Protein AF-A0A976H1X0-F1 (afdb_monomer_lite)

Structure (mmCIF, N/CA/C/O backbone):
data_AF-A0A976H1X0-F1
#
_entry.id   AF-A0A976H1X0-F1
#
loop_
_atom_site.group_PDB
_atom_site.id
_atom_site.type_symbol
_atom_site.label_atom_id
_atom_site.label_alt_id
_atom_site.label_comp_id
_atom_site.label_asym_id
_atom_site.label_entity_id
_atom_site.label_seq_id
_atom_site.pdbx_PDB_ins_code
_atom_site.Cartn_x
_atom_site.Cartn_y
_atom_site.Cartn_z
_atom_site.occupancy
_atom_site.B_iso_or_equiv
_atom_site.auth_seq_id
_atom_site.auth_comp_id
_atom_site.auth_asym_id
_atom_site.auth_atom_id
_atom_site.pdbx_PDB_model_num
ATOM 1 N N . MET A 1 1 ? -2.350 17.716 33.322 1.00 56.75 1 MET A N 1
ATOM 2 C CA . MET A 1 1 ? -2.497 16.451 34.067 1.00 56.75 1 MET A CA 1
ATOM 3 C C . MET A 1 1 ? -1.383 15.552 33.575 1.00 56.75 1 MET A C 1
ATOM 5 O O . MET A 1 1 ? -1.272 15.411 32.365 1.00 56.75 1 MET A O 1
ATOM 9 N N . ASN A 1 2 ? -0.486 15.132 34.463 1.00 84.69 2 ASN A N 1
ATOM 10 C CA . ASN A 1 2 ? 0.763 14.460 34.103 1.00 84.69 2 ASN A CA 1
ATOM 11 C C . ASN A 1 2 ? 0.513 12.955 33.892 1.00 84.69 2 ASN A C 1
ATOM 13 O O . ASN A 1 2 ? -0.231 12.358 34.673 1.00 84.69 2 ASN A O 1
ATOM 17 N N . ASP A 1 3 ? 1.117 12.344 32.871 1.00 88.56 3 ASP A N 1
ATOM 18 C CA . ASP A 1 3 ? 0.904 10.921 32.546 1.00 88.56 3 ASP A CA 1
ATOM 19 C C . ASP A 1 3 ? 1.309 10.001 33.711 1.00 88.56 3 ASP A C 1
ATOM 21 O O . ASP A 1 3 ? 0.660 8.987 33.971 1.00 88.56 3 ASP A O 1
ATOM 25 N N . GLU A 1 4 ? 2.310 10.419 34.490 1.00 87.50 4 GLU A N 1
ATOM 26 C CA . GLU A 1 4 ? 2.769 9.729 35.698 1.0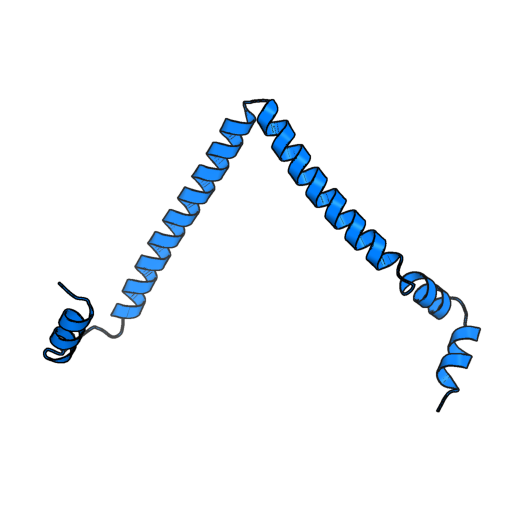0 87.50 4 GLU A CA 1
ATOM 27 C C . GLU A 1 4 ? 1.686 9.678 36.794 1.00 87.50 4 GLU A C 1
ATOM 29 O O . GLU A 1 4 ? 1.446 8.642 37.415 1.00 87.50 4 GLU A O 1
ATOM 34 N N . GLU A 1 5 ? 0.974 10.789 37.015 1.00 86.44 5 GLU A N 1
ATOM 35 C CA . GLU A 1 5 ? -0.110 10.869 38.006 1.00 86.44 5 GLU A CA 1
ATOM 36 C C . GLU A 1 5 ? -1.309 10.023 37.577 1.00 86.44 5 GLU A C 1
ATOM 38 O O . GLU A 1 5 ? -1.929 9.346 38.402 1.00 86.44 5 GLU A O 1
ATOM 43 N N . LEU A 1 6 ? -1.609 10.018 36.276 1.00 84.06 6 LEU A N 1
ATOM 44 C CA . LEU A 1 6 ? -2.660 9.186 35.704 1.00 84.06 6 LEU A CA 1
ATOM 45 C C . LEU A 1 6 ? -2.328 7.697 35.860 1.00 84.06 6 LEU A C 1
ATOM 47 O O . LEU A 1 6 ? -3.195 6.915 36.251 1.00 84.06 6 LEU A O 1
ATOM 51 N N . HIS A 1 7 ? -1.076 7.310 35.615 1.00 87.38 7 HIS A N 1
ATOM 52 C CA . HIS A 1 7 ? -0.616 5.936 35.787 1.00 87.38 7 HIS A CA 1
ATOM 53 C C . HIS A 1 7 ? -0.748 5.470 37.244 1.00 87.38 7 HIS A C 1
ATOM 55 O O . HIS A 1 7 ? -1.292 4.397 37.511 1.00 87.38 7 HIS A O 1
ATOM 61 N N . ILE A 1 8 ? -0.349 6.311 38.204 1.00 89.31 8 ILE A N 1
ATOM 62 C CA . ILE A 1 8 ? -0.488 6.019 39.639 1.00 89.31 8 ILE A CA 1
ATOM 63 C C . ILE A 1 8 ? -1.964 5.855 40.033 1.00 89.31 8 ILE A C 1
ATOM 65 O O . ILE A 1 8 ? -2.300 4.958 40.811 1.00 89.31 8 ILE A O 1
ATOM 69 N N . LEU A 1 9 ? -2.861 6.691 39.503 1.00 85.50 9 LEU A N 1
ATOM 70 C CA . LEU A 1 9 ? -4.300 6.597 39.769 1.00 85.50 9 LEU A CA 1
ATOM 71 C C . LEU A 1 9 ? -4.929 5.334 39.165 1.00 85.50 9 LEU A C 1
ATOM 73 O O . LEU A 1 9 ? -5.740 4.685 39.829 1.00 85.50 9 LEU A O 1
ATOM 77 N N . LEU A 1 10 ? -4.525 4.947 37.952 1.00 83.88 10 LEU A N 1
ATOM 78 C CA . LEU A 1 10 ? -4.976 3.714 37.300 1.00 83.88 10 LEU A CA 1
ATOM 79 C C . LEU A 1 10 ? -4.534 2.466 38.072 1.00 83.88 10 LEU A C 1
ATOM 81 O O . LEU A 1 10 ? -5.325 1.543 38.260 1.00 83.88 10 LEU A O 1
ATOM 85 N N . CYS A 1 11 ? -3.305 2.460 38.589 1.00 83.56 11 CYS A N 1
ATOM 86 C CA . CYS A 1 11 ? -2.796 1.363 39.409 1.00 83.56 11 CYS A CA 1
ATOM 87 C C . CYS A 1 11 ? -3.516 1.248 40.764 1.00 83.56 11 CYS A C 1
ATOM 89 O O . CYS A 1 11 ? -3.687 0.141 41.275 1.00 83.56 11 CYS A O 1
ATOM 91 N N . LYS A 1 12 ? -3.975 2.367 41.346 1.00 87.69 12 LYS A N 1
ATOM 92 C CA . LYS A 1 12 ? -4.728 2.373 42.616 1.00 87.69 12 LYS A CA 1
ATOM 93 C C . LYS A 1 12 ? -6.153 1.835 42.485 1.00 87.69 12 LYS A C 1
ATOM 95 O O . LYS A 1 12 ? -6.689 1.310 43.460 1.00 87.69 12 LYS A O 1
ATOM 100 N N . HIS A 1 13 ? -6.760 1.938 41.305 1.00 79.88 13 HIS A N 1
ATOM 101 C CA . HIS A 1 13 ? -8.118 1.461 41.049 1.00 79.88 13 HIS A CA 1
ATOM 102 C C . HIS A 1 13 ? -8.131 0.434 39.913 1.00 79.88 13 HIS A C 1
ATOM 104 O O . HIS A 1 13 ? -8.569 0.751 38.805 1.00 79.88 13 HIS A O 1
ATOM 110 N N . PRO A 1 14 ? -7.688 -0.814 40.170 1.00 71.00 14 PRO A N 1
ATOM 111 C CA . PRO A 1 14 ? -7.753 -1.863 39.168 1.00 71.00 14 PRO A CA 1
ATOM 112 C C . PRO A 1 14 ? -9.221 -2.183 38.877 1.00 71.00 14 PRO A C 1
ATOM 114 O O . PRO A 1 14 ? -9.913 -2.839 39.661 1.00 71.00 14 PRO A O 1
ATOM 117 N N . VAL A 1 15 ? -9.714 -1.706 37.737 1.00 74.88 15 VAL A N 1
ATOM 118 C CA . VAL A 1 15 ? -11.045 -2.062 37.252 1.00 74.88 15 VAL A CA 1
ATOM 119 C C . VAL A 1 15 ? -10.998 -3.534 36.857 1.00 74.88 15 VAL A C 1
ATOM 121 O O . VAL A 1 15 ? -10.368 -3.905 35.869 1.00 74.88 15 VAL A O 1
ATOM 124 N N . LYS A 1 16 ? -11.662 -4.394 37.635 1.00 68.50 16 LYS A N 1
ATOM 125 C CA . LYS A 1 16 ? -11.890 -5.791 37.252 1.00 68.50 16 LYS A CA 1
ATOM 126 C C . LYS A 1 16 ? -12.909 -5.813 36.120 1.00 68.50 16 LYS A C 1
ATOM 128 O O . LYS A 1 16 ? -14.114 -5.859 36.351 1.00 68.50 16 LYS A O 1
ATOM 133 N N . THR A 1 17 ? -12.426 -5.725 34.891 1.00 69.88 17 THR A N 1
ATOM 134 C CA . THR A 1 17 ? -13.264 -5.861 33.708 1.00 69.88 17 THR A CA 1
ATOM 135 C C . THR A 1 17 ? -13.508 -7.346 33.451 1.00 69.88 17 THR A C 1
ATOM 137 O O . THR A 1 17 ? -12.607 -8.103 33.098 1.00 69.88 17 THR A O 1
ATOM 140 N N . PHE A 1 18 ? -14.749 -7.788 33.650 1.00 73.88 18 PHE A N 1
ATOM 141 C CA . PHE A 1 18 ? -15.187 -9.103 33.190 1.00 73.88 18 PHE A CA 1
ATOM 142 C C . PHE A 1 18 ? -15.457 -9.015 31.693 1.00 73.88 18 PHE A C 1
ATOM 144 O O . PHE A 1 18 ? -16.558 -8.689 31.255 1.00 73.88 18 PHE A O 1
ATOM 151 N N . LEU A 1 19 ? -14.406 -9.233 30.909 1.00 75.50 19 LEU A N 1
ATOM 152 C CA . LEU A 1 19 ? -14.489 -9.250 29.457 1.00 75.50 19 LEU A CA 1
ATOM 153 C C . LEU A 1 19 ? -14.714 -10.694 28.993 1.00 75.50 19 LEU A C 1
ATOM 155 O O . LEU A 1 19 ? -14.018 -11.598 29.464 1.00 75.50 19 LEU A O 1
ATOM 159 N N . PRO A 1 20 ? -15.667 -10.934 28.077 1.00 83.69 20 PRO A N 1
ATOM 160 C CA . PRO A 1 20 ? -15.811 -12.231 27.432 1.00 83.69 20 PRO A CA 1
ATOM 161 C C . PRO A 1 20 ? -14.488 -12.660 26.791 1.00 83.69 20 PRO A C 1
ATOM 163 O O . PRO A 1 20 ? -13.769 -11.831 26.234 1.00 83.69 20 PRO A O 1
ATOM 166 N N . SER A 1 21 ? -14.180 -13.957 26.791 1.00 81.62 21 SER A N 1
ATOM 167 C CA . SER A 1 21 ? -12.964 -14.481 26.144 1.00 81.62 21 SER A CA 1
ATOM 168 C C . SER A 1 21 ? -12.895 -14.164 24.641 1.00 81.62 21 SER A C 1
ATOM 170 O O . SER A 1 21 ? -11.811 -14.122 24.063 1.00 81.62 21 SER A O 1
ATOM 172 N N . THR A 1 22 ? -14.037 -13.880 24.007 1.00 84.38 22 THR A N 1
ATOM 173 C CA . THR A 1 22 ? -14.140 -13.466 22.600 1.00 84.38 22 THR A CA 1
ATOM 174 C C . THR A 1 22 ? -13.893 -11.976 22.370 1.00 84.38 22 THR A C 1
ATOM 176 O O . THR A 1 22 ? -13.636 -11.581 21.232 1.00 84.38 22 THR A O 1
ATOM 179 N N . TYR A 1 23 ? -13.912 -11.148 23.419 1.00 83.69 23 TYR A N 1
ATOM 180 C CA . TYR A 1 23 ? -13.835 -9.690 23.311 1.00 83.69 23 TYR A CA 1
ATOM 181 C C . TYR A 1 23 ? -12.590 -9.224 22.554 1.00 83.69 23 TYR A C 1
ATOM 183 O O . TYR A 1 23 ? -12.678 -8.403 21.645 1.00 83.69 23 TYR A O 1
ATOM 191 N N . HIS A 1 24 ? -11.427 -9.792 22.881 1.00 84.31 24 HIS A N 1
ATOM 192 C CA . HIS A 1 24 ? -10.169 -9.434 22.232 1.00 84.31 24 HIS A CA 1
ATOM 193 C C . HIS A 1 24 ? -10.229 -9.711 20.723 1.00 84.31 24 HIS A C 1
ATOM 195 O O . HIS A 1 24 ? -9.889 -8.853 19.913 1.00 84.31 24 HIS A O 1
ATOM 201 N N . ARG A 1 25 ? -10.745 -10.883 20.332 1.00 86.75 25 ARG A N 1
ATOM 202 C CA . ARG A 1 25 ? -10.902 -11.265 18.923 1.00 86.75 25 ARG A CA 1
ATOM 203 C C . ARG A 1 25 ? -11.843 -10.316 18.182 1.00 86.75 25 ARG A C 1
ATOM 205 O O . ARG A 1 25 ? -11.540 -9.911 17.065 1.00 86.75 25 ARG A O 1
ATOM 212 N N . GLU A 1 26 ? -12.965 -9.951 18.794 1.00 87.94 26 GLU A N 1
ATOM 213 C CA . GLU A 1 26 ? -13.927 -9.026 18.193 1.00 87.94 26 GLU A CA 1
ATOM 214 C C . GLU A 1 26 ? -13.331 -7.629 18.007 1.00 87.94 26 GLU A C 1
ATOM 216 O O . GLU A 1 26 ? -13.456 -7.052 16.926 1.00 87.94 26 GLU A O 1
ATOM 221 N N . VAL A 1 27 ? -12.629 -7.105 19.013 1.00 88.69 27 VAL A N 1
ATOM 222 C CA . VAL A 1 27 ? -11.956 -5.803 18.924 1.00 88.69 27 VAL A CA 1
ATOM 223 C C . VAL A 1 27 ? -10.911 -5.805 17.811 1.00 88.69 27 VAL A C 1
ATOM 225 O O . VAL A 1 27 ? -10.955 -4.931 16.945 1.00 88.69 27 VAL A O 1
ATOM 228 N N . TRP A 1 28 ? -10.034 -6.809 17.764 1.00 87.56 28 TRP A N 1
ATOM 229 C CA . TRP A 1 28 ? -9.018 -6.903 16.713 1.00 87.56 28 TRP A CA 1
ATOM 230 C C . TRP A 1 28 ? -9.619 -7.066 15.322 1.00 87.56 28 TRP A C 1
ATOM 232 O O . TRP A 1 28 ? -9.181 -6.384 14.401 1.00 87.56 28 TRP A O 1
ATOM 242 N N . SER A 1 29 ? -10.685 -7.857 15.172 1.00 86.88 29 SER A N 1
ATOM 243 C CA . SER A 1 29 ? -11.372 -7.991 13.881 1.00 86.88 29 SER A CA 1
ATOM 244 C C . SER A 1 29 ? -11.933 -6.656 13.370 1.00 86.88 29 SER A C 1
ATOM 246 O O . SER A 1 29 ? -11.895 -6.367 12.173 1.00 86.88 29 SER A O 1
ATOM 248 N N . ARG A 1 30 ? -12.417 -5.795 14.277 1.00 83.94 30 ARG A N 1
ATOM 249 C CA . ARG A 1 30 ? -12.916 -4.461 13.925 1.00 83.94 30 ARG A CA 1
ATOM 250 C C . ARG A 1 30 ? -11.773 -3.528 13.550 1.00 83.94 30 ARG A C 1
ATOM 252 O O . ARG A 1 30 ? -11.889 -2.844 12.535 1.00 83.94 30 ARG A O 1
ATOM 259 N N . ILE A 1 31 ? -10.683 -3.527 14.318 1.00 83.94 31 ILE A N 1
ATOM 260 C CA . ILE A 1 31 ? -9.479 -2.735 14.026 1.00 83.94 31 ILE A CA 1
ATOM 261 C C . ILE A 1 31 ? -8.931 -3.107 12.648 1.00 83.94 31 ILE A C 1
ATOM 263 O O . ILE A 1 31 ? -8.773 -2.223 11.811 1.00 83.94 31 ILE A O 1
ATOM 267 N N . GLU A 1 32 ? -8.762 -4.400 12.373 1.00 79.44 32 GLU A N 1
ATOM 268 C CA . GLU A 1 32 ? -8.269 -4.898 11.089 1.00 79.44 32 GLU A CA 1
ATOM 269 C C . GLU A 1 32 ? -9.194 -4.484 9.934 1.00 79.44 32 GLU A C 1
ATOM 271 O O . GLU A 1 32 ? -8.736 -4.002 8.898 1.00 79.44 32 GLU A O 1
ATOM 276 N N . SER A 1 33 ? -10.516 -4.567 10.123 1.00 74.25 33 SER A N 1
ATOM 277 C CA . SER A 1 33 ? -11.475 -4.120 9.106 1.00 74.25 33 SER A CA 1
ATOM 278 C C . SER A 1 33 ? -11.414 -2.605 8.841 1.00 74.25 33 SER A C 1
ATOM 280 O O . SER A 1 33 ? -11.557 -2.163 7.696 1.00 74.25 33 SER A O 1
ATOM 282 N N . CYS A 1 34 ? -11.179 -1.798 9.880 1.00 70.69 34 CYS A N 1
ATOM 283 C CA . CYS A 1 34 ? -11.024 -0.348 9.776 1.00 70.69 34 CYS A CA 1
ATOM 284 C C . CYS A 1 34 ? -9.699 0.023 9.103 1.00 70.69 34 CYS A C 1
ATOM 286 O O . CYS A 1 34 ? -9.671 0.899 8.236 1.00 70.69 34 CYS A O 1
ATOM 288 N N . GLU A 1 35 ? -8.616 -0.665 9.457 1.00 71.00 35 GLU A N 1
ATOM 289 C CA . GLU A 1 35 ? -7.290 -0.481 8.878 1.00 71.00 35 GLU A CA 1
ATOM 290 C C . GLU A 1 35 ? -7.274 -0.871 7.400 1.00 71.00 35 GLU A C 1
ATOM 292 O O . GLU A 1 35 ? -6.847 -0.076 6.567 1.00 71.00 35 GLU A O 1
ATOM 297 N N . GLN A 1 36 ? -7.856 -2.015 7.033 1.00 69.25 36 GLN A N 1
ATOM 298 C CA . GLN A 1 36 ? -7.972 -2.429 5.634 1.00 69.25 36 GLN A CA 1
ATOM 299 C C . GLN A 1 36 ? -8.785 -1.431 4.798 1.00 69.25 36 GLN A C 1
ATOM 301 O O . GLN A 1 36 ? -8.418 -1.135 3.659 1.00 69.25 36 GLN A O 1
ATOM 306 N N . ARG A 1 37 ? -9.883 -0.882 5.337 1.00 68.19 37 ARG A N 1
ATOM 307 C CA . ARG A 1 37 ? -10.670 0.159 4.648 1.00 68.19 37 ARG A CA 1
ATOM 308 C C . ARG A 1 37 ? -9.875 1.453 4.483 1.00 68.19 37 ARG A C 1
ATOM 310 O O . ARG A 1 37 ? -9.947 2.067 3.419 1.00 68.19 37 ARG A O 1
ATOM 317 N N . ARG A 1 38 ? -9.105 1.849 5.500 1.00 64.19 38 ARG A N 1
ATOM 318 C CA . ARG A 1 38 ? -8.253 3.046 5.477 1.00 64.19 38 ARG A CA 1
ATOM 319 C C . ARG A 1 38 ? -7.068 2.894 4.524 1.00 64.19 38 ARG A C 1
ATOM 321 O O . ARG A 1 38 ? -6.792 3.807 3.756 1.00 64.19 38 ARG A O 1
ATOM 328 N N . ALA A 1 39 ? -6.410 1.741 4.517 1.00 64.38 39 ALA A N 1
ATOM 329 C CA . ALA A 1 39 ? -5.313 1.448 3.605 1.00 64.38 39 ALA A CA 1
ATOM 330 C C . ALA A 1 39 ? -5.801 1.451 2.151 1.00 64.38 39 ALA A C 1
ATOM 332 O O . ALA A 1 39 ? -5.230 2.131 1.301 1.00 64.38 39 ALA A O 1
ATOM 333 N N . LYS A 1 40 ? -6.926 0.779 1.867 1.00 71.81 40 LYS A N 1
ATOM 334 C CA . LYS A 1 40 ? -7.535 0.779 0.527 1.00 71.81 40 LYS A CA 1
ATOM 335 C C . LYS A 1 40 ? -7.925 2.185 0.070 1.00 71.81 40 LYS A C 1
ATOM 337 O O . LYS A 1 40 ? -7.687 2.529 -1.086 1.00 71.81 40 LYS A O 1
ATOM 342 N N . SER A 1 41 ? -8.479 3.017 0.955 1.00 70.88 41 SER A N 1
ATOM 343 C CA . SER A 1 41 ? -8.844 4.394 0.603 1.00 70.88 41 SER A CA 1
ATOM 344 C C . SER A 1 41 ? -7.625 5.301 0.403 1.00 70.88 41 SER A C 1
ATOM 346 O O . SER A 1 41 ? -7.643 6.138 -0.497 1.00 70.88 41 SER A O 1
ATOM 348 N N . GLN A 1 42 ? -6.541 5.101 1.157 1.00 73.50 42 GLN A N 1
ATOM 349 C CA . GLN A 1 42 ? -5.279 5.824 0.972 1.00 73.50 42 GLN A CA 1
ATOM 350 C C . GLN A 1 42 ? -4.573 5.443 -0.332 1.00 73.50 42 GLN A C 1
ATOM 352 O O . GLN A 1 42 ? -4.130 6.326 -1.065 1.00 73.50 42 GLN A O 1
ATOM 357 N N . VAL A 1 43 ? -4.524 4.151 -0.664 1.00 77.94 43 VAL A N 1
ATOM 358 C CA . VAL A 1 43 ? -3.968 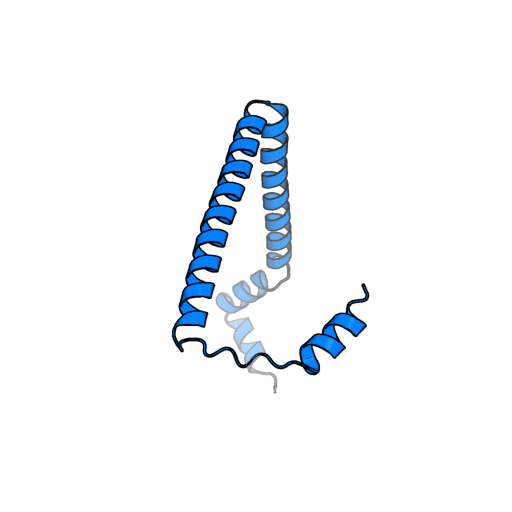3.668 -1.937 1.00 77.94 43 VAL A CA 1
ATOM 359 C C . VAL A 1 43 ? -4.791 4.191 -3.112 1.00 77.94 43 VAL A C 1
ATOM 361 O O . VAL A 1 43 ? -4.225 4.724 -4.063 1.00 77.94 43 VAL A O 1
ATOM 364 N N . ALA A 1 44 ? -6.124 4.124 -3.037 1.00 75.56 44 ALA A N 1
ATOM 365 C CA . ALA A 1 44 ? -6.997 4.670 -4.074 1.00 75.56 44 ALA A CA 1
ATOM 366 C C . ALA A 1 44 ? -6.840 6.194 -4.226 1.00 75.56 44 ALA A C 1
ATOM 368 O O . ALA A 1 44 ? -6.842 6.707 -5.345 1.00 75.56 44 ALA A O 1
ATOM 369 N N . TYR A 1 45 ? -6.658 6.925 -3.122 1.00 78.56 45 TYR A N 1
ATOM 370 C CA . TYR A 1 45 ? -6.388 8.363 -3.141 1.00 78.56 45 TYR A CA 1
ATOM 371 C C . TYR A 1 45 ? -5.042 8.689 -3.802 1.00 78.56 45 TYR A C 1
ATOM 373 O O . TYR A 1 45 ? -4.983 9.571 -4.658 1.00 78.56 45 TYR A O 1
ATOM 381 N N . LEU A 1 46 ? -3.978 7.957 -3.460 1.00 76.94 46 LEU A N 1
ATOM 382 C CA . LEU A 1 46 ? -2.660 8.109 -4.079 1.00 76.94 46 LEU A CA 1
ATOM 383 C C . LEU A 1 46 ? -2.699 7.768 -5.568 1.00 76.94 46 LEU A C 1
ATOM 385 O O . LEU A 1 46 ? -2.217 8.554 -6.376 1.00 76.94 46 LEU A O 1
ATOM 389 N N . ALA A 1 47 ? -3.340 6.662 -5.944 1.00 76.44 47 ALA A N 1
ATOM 390 C CA . ALA A 1 47 ? -3.523 6.276 -7.338 1.00 76.44 47 ALA A CA 1
ATOM 391 C C . ALA A 1 47 ? -4.290 7.352 -8.117 1.00 76.44 47 ALA A C 1
ATOM 393 O O . ALA A 1 47 ? -3.862 7.772 -9.189 1.00 76.44 47 ALA A O 1
ATOM 394 N N . ARG A 1 48 ? -5.382 7.881 -7.551 1.00 74.69 48 ARG A N 1
ATOM 395 C CA . ARG A 1 48 ? -6.156 8.962 -8.169 1.00 74.69 48 ARG A CA 1
ATOM 396 C C . ARG A 1 48 ? -5.338 10.246 -8.295 1.00 74.69 48 ARG A C 1
ATOM 398 O O . ARG A 1 48 ? -5.420 10.905 -9.324 1.00 74.69 48 ARG A O 1
ATOM 405 N N . ARG A 1 49 ? -4.533 10.591 -7.287 1.00 74.62 49 ARG A N 1
ATOM 406 C CA . ARG A 1 49 ? -3.634 11.754 -7.312 1.00 74.62 49 ARG A CA 1
ATOM 407 C C . ARG A 1 49 ? -2.516 11.588 -8.337 1.00 74.62 49 ARG A C 1
ATOM 409 O O . ARG A 1 49 ? -2.190 12.557 -9.005 1.00 74.62 49 ARG A O 1
ATOM 416 N N . LEU A 1 50 ? -1.972 10.385 -8.499 1.00 66.69 50 LEU A N 1
ATOM 417 C CA . LEU A 1 50 ? -0.993 10.076 -9.540 1.00 66.69 50 LEU A CA 1
ATOM 418 C C . LEU A 1 50 ? -1.615 10.181 -10.931 1.00 66.69 50 LEU A C 1
ATOM 420 O O . LEU A 1 50 ? -1.033 10.833 -11.785 1.00 66.69 50 LEU A O 1
ATOM 424 N N . LEU A 1 51 ? -2.817 9.637 -11.139 1.00 69.31 51 LEU A N 1
ATOM 425 C CA . LEU A 1 51 ? -3.546 9.734 -12.410 1.00 69.31 51 LEU A CA 1
ATOM 426 C C . LEU A 1 51 ? -3.940 11.181 -12.756 1.00 69.31 51 LEU A C 1
ATOM 428 O O . LEU A 1 51 ? -3.784 11.600 -13.897 1.00 69.31 51 LEU A O 1
ATOM 432 N N . LEU A 1 52 ? -4.391 11.964 -11.770 1.00 66.56 52 LEU A N 1
ATOM 433 C CA . LEU A 1 52 ? -4.656 13.405 -11.913 1.00 66.56 52 LEU A CA 1
ATOM 434 C C . LEU A 1 52 ? -3.374 14.219 -12.114 1.00 66.56 52 LEU A C 1
ATOM 436 O O . LEU A 1 52 ? -3.393 15.255 -12.763 1.00 66.56 52 LEU A O 1
ATOM 440 N N . SER A 1 53 ? -2.251 13.774 -11.556 1.00 58.25 53 SER A N 1
ATOM 441 C CA . SER A 1 53 ? -0.950 14.375 -11.839 1.00 58.25 53 SER A CA 1
ATOM 442 C C . SER A 1 53 ? -0.526 14.054 -13.273 1.00 58.25 53 SER A C 1
ATOM 444 O O . SER A 1 53 ? -0.030 14.928 -13.972 1.00 58.25 53 SER A O 1
ATOM 446 N N . LEU A 1 54 ? -0.805 12.839 -13.754 1.00 56.31 54 LEU A N 1
ATOM 447 C CA . LEU A 1 54 ? -0.463 12.360 -15.094 1.00 56.31 54 LEU A CA 1
ATOM 448 C C . LEU A 1 54 ? -1.183 13.110 -16.225 1.00 56.31 54 LEU A C 1
ATOM 450 O O . LEU A 1 54 ? -0.684 13.118 -17.347 1.00 56.31 54 LEU A O 1
ATOM 454 N N . SER A 1 55 ? -2.311 13.779 -15.949 1.00 61.19 55 SER A N 1
ATOM 455 C CA . SER A 1 55 ? -2.935 14.682 -16.927 1.00 61.19 55 SER A CA 1
ATOM 456 C C . SER A 1 55 ? -2.095 15.936 -17.200 1.00 61.19 55 SER A C 1
ATOM 458 O O . SER A 1 55 ? -2.355 16.633 -18.176 1.00 61.19 55 SER A O 1
ATOM 460 N N . ASN A 1 56 ? -1.078 16.215 -16.374 1.00 61.34 56 ASN A N 1
ATOM 461 C CA . ASN A 1 56 ? -0.031 17.177 -16.687 1.00 61.34 56 ASN A CA 1
ATOM 462 C C . ASN A 1 56 ? 1.182 16.458 -17.304 1.00 61.34 56 ASN A C 1
ATOM 464 O O . ASN A 1 56 ? 1.813 15.633 -16.634 1.00 61.34 56 ASN A O 1
ATOM 468 N N . PRO A 1 57 ? 1.587 16.810 -18.539 1.00 61.22 57 PRO A N 1
ATOM 469 C CA . PRO A 1 57 ? 2.673 16.129 -19.249 1.00 61.22 57 PRO A CA 1
ATOM 470 C C . PRO A 1 57 ? 4.002 16.174 -18.479 1.00 61.22 57 PRO A C 1
ATOM 472 O O . PRO A 1 57 ? 4.763 15.210 -18.501 1.00 61.22 57 PRO A O 1
ATOM 475 N N . ALA A 1 58 ? 4.249 17.241 -17.713 1.00 61.31 58 ALA A N 1
ATOM 476 C CA . ALA A 1 58 ? 5.435 17.370 -16.867 1.00 61.31 58 ALA A CA 1
ATOM 477 C C . ALA A 1 58 ? 5.535 16.273 -15.788 1.00 61.31 58 ALA A C 1
ATOM 479 O O . ALA A 1 58 ? 6.621 15.764 -15.522 1.00 61.31 58 ALA A O 1
ATOM 480 N N . ALA A 1 59 ? 4.417 15.860 -15.187 1.00 60.19 59 ALA A N 1
ATOM 481 C CA . ALA A 1 59 ? 4.431 14.830 -14.151 1.00 60.19 59 ALA A CA 1
ATOM 482 C C . ALA A 1 59 ? 4.615 13.420 -14.730 1.00 60.19 59 ALA A C 1
ATOM 484 O O . ALA A 1 59 ? 5.261 12.583 -14.101 1.00 60.19 59 ALA A O 1
ATOM 485 N N . ALA A 1 60 ? 4.098 13.165 -15.937 1.00 63.41 60 ALA A N 1
ATOM 486 C CA . ALA A 1 60 ? 4.335 11.912 -16.646 1.00 63.41 60 ALA A CA 1
ATOM 487 C C . ALA A 1 60 ? 5.829 11.709 -16.938 1.00 63.41 60 ALA A C 1
ATOM 489 O O . ALA A 1 60 ? 6.357 10.629 -16.678 1.00 63.41 60 ALA A O 1
ATOM 490 N N . PHE A 1 61 ? 6.535 12.762 -17.365 1.00 69.31 61 PHE A N 1
ATOM 491 C CA . PHE A 1 61 ? 7.989 12.715 -17.545 1.00 69.31 61 PHE A CA 1
ATOM 492 C C . PHE A 1 61 ? 8.736 12.418 -16.244 1.00 69.31 61 PHE A C 1
ATOM 494 O O . PHE A 1 61 ? 9.640 11.591 -16.255 1.00 69.31 61 PHE A O 1
ATOM 501 N N . VAL A 1 62 ? 8.350 13.026 -15.119 1.00 74.31 62 VAL A N 1
ATOM 502 C CA . VAL A 1 62 ? 8.996 12.765 -13.818 1.00 74.31 62 VAL A CA 1
ATOM 503 C C . VAL A 1 62 ? 8.796 11.316 -13.368 1.00 74.31 62 VAL A C 1
ATOM 505 O O . VAL A 1 62 ? 9.728 10.699 -12.857 1.00 74.31 62 VAL A O 1
ATOM 508 N N . ILE A 1 63 ? 7.603 10.752 -13.572 1.00 73.00 63 ILE A N 1
ATOM 509 C CA . ILE A 1 63 ? 7.317 9.354 -13.223 1.00 73.00 63 ILE A CA 1
ATOM 510 C C . ILE A 1 63 ? 8.108 8.403 -14.128 1.00 73.00 63 ILE A C 1
ATOM 512 O O . ILE A 1 63 ? 8.746 7.480 -13.638 1.00 73.00 63 ILE A O 1
ATOM 516 N N . ILE A 1 64 ? 8.125 8.639 -15.440 1.00 75.94 64 ILE A N 1
ATOM 517 C CA . ILE A 1 64 ? 8.879 7.794 -16.376 1.00 75.94 64 ILE A CA 1
ATOM 518 C C . ILE A 1 64 ? 10.385 7.897 -16.104 1.00 75.94 64 ILE A C 1
ATOM 520 O O . ILE A 1 64 ? 11.069 6.878 -16.053 1.00 75.94 64 ILE A O 1
ATOM 524 N N . ALA A 1 65 ? 10.900 9.105 -15.875 1.00 80.94 65 ALA A N 1
ATOM 525 C CA . ALA A 1 65 ? 12.307 9.329 -15.564 1.00 80.94 65 ALA A CA 1
ATOM 526 C C . ALA A 1 65 ? 12.714 8.682 -14.235 1.00 80.94 65 ALA A C 1
ATOM 528 O O . ALA A 1 65 ? 13.797 8.110 -14.154 1.00 80.94 65 ALA A O 1
ATOM 529 N N . SER A 1 66 ? 11.857 8.715 -13.207 1.00 80.69 66 SER A N 1
ATOM 530 C CA . SER A 1 66 ? 12.164 8.081 -11.921 1.00 80.69 66 SER A CA 1
ATOM 531 C C . SER A 1 66 ? 12.192 6.558 -12.028 1.00 80.69 66 SER A C 1
ATOM 533 O O . SER A 1 66 ? 13.153 5.937 -11.578 1.00 80.69 66 SER A O 1
ATOM 535 N N . PHE A 1 67 ? 11.209 5.948 -12.697 1.00 82.62 67 PHE A N 1
ATOM 536 C CA . PHE A 1 67 ? 11.213 4.505 -12.948 1.00 82.62 67 PHE A CA 1
ATOM 537 C C . PHE A 1 67 ? 12.379 4.079 -13.851 1.00 82.62 67 PHE A C 1
ATOM 539 O O . PHE A 1 67 ? 13.022 3.065 -13.579 1.00 82.62 67 PHE A O 1
ATOM 546 N N . GLY A 1 68 ? 12.706 4.872 -14.874 1.00 83.31 68 GLY A N 1
ATOM 547 C CA . GLY A 1 68 ? 13.865 4.647 -15.736 1.00 83.31 68 GLY A CA 1
ATOM 548 C C . GLY A 1 68 ? 15.192 4.729 -14.978 1.00 83.31 68 GLY A C 1
ATOM 549 O O . GLY A 1 68 ? 16.040 3.857 -15.140 1.00 83.31 68 GLY A O 1
ATOM 550 N N . ALA A 1 69 ? 15.356 5.719 -14.097 1.00 85.38 69 ALA A N 1
ATOM 551 C CA . ALA A 1 69 ? 16.555 5.876 -13.275 1.00 85.38 69 ALA A CA 1
ATOM 552 C C . ALA A 1 69 ? 16.728 4.724 -12.273 1.00 85.38 69 ALA A C 1
ATOM 554 O O . ALA A 1 69 ? 17.836 4.219 -12.106 1.00 85.38 69 ALA A O 1
ATOM 555 N N . VAL A 1 70 ? 15.638 4.264 -11.650 1.00 87.06 70 VAL A N 1
ATOM 556 C CA . VAL A 1 70 ? 15.665 3.102 -10.746 1.00 87.06 70 VAL A CA 1
ATOM 557 C C . VAL A 1 70 ? 16.026 1.824 -11.508 1.00 87.06 70 VAL A C 1
ATOM 559 O O . VAL A 1 70 ? 16.887 1.071 -11.057 1.00 87.06 70 VAL A O 1
ATOM 562 N N . GLY A 1 71 ? 15.422 1.594 -12.679 1.00 81.81 71 GLY A N 1
ATOM 563 C CA . GLY A 1 71 ? 15.735 0.439 -13.524 1.00 81.81 71 GLY A CA 1
ATOM 564 C C . GLY A 1 71 ? 17.183 0.444 -14.020 1.00 81.81 71 GLY A C 1
ATOM 565 O O . GLY A 1 71 ? 17.867 -0.575 -13.935 1.00 81.81 71 GLY A O 1
ATOM 566 N N . ALA A 1 72 ? 17.679 1.599 -14.467 1.00 80.38 72 ALA A N 1
ATOM 567 C CA . ALA A 1 72 ? 19.064 1.761 -14.895 1.00 80.38 72 ALA A CA 1
ATOM 568 C C . ALA A 1 72 ? 20.0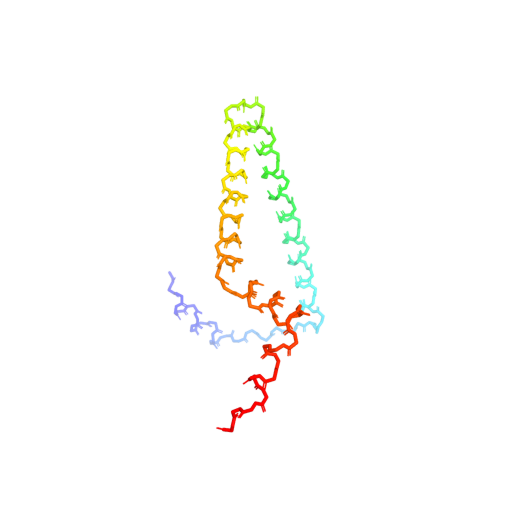50 1.558 -13.734 1.00 80.38 72 ALA A C 1
ATOM 570 O O . ALA A 1 72 ? 21.031 0.837 -13.886 1.00 80.38 72 ALA A O 1
ATOM 571 N N . GLY A 1 73 ? 19.767 2.123 -12.555 1.00 78.12 73 GLY A N 1
ATOM 572 C CA . GLY A 1 73 ? 20.587 1.936 -11.356 1.00 78.12 73 GLY A CA 1
ATOM 573 C C . GLY A 1 73 ? 20.662 0.471 -10.916 1.00 78.12 73 GLY A C 1
ATOM 574 O O . GLY A 1 73 ? 21.749 -0.045 -10.664 1.00 78.12 73 GLY A O 1
ATOM 575 N N . ALA A 1 74 ? 19.525 -0.230 -10.894 1.00 79.31 74 ALA A N 1
ATOM 576 C CA . ALA A 1 74 ? 19.482 -1.658 -10.583 1.00 79.31 74 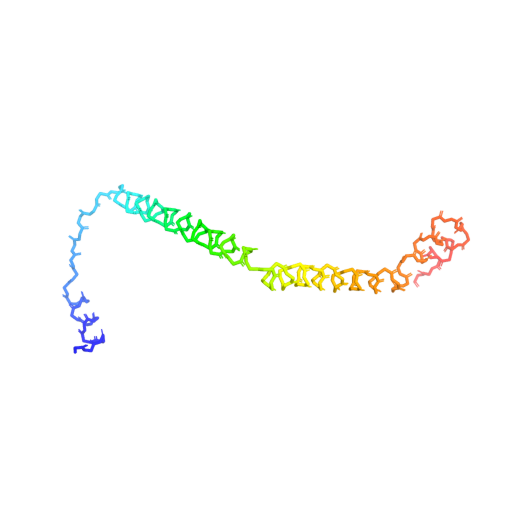ALA A CA 1
ATOM 577 C C . ALA A 1 74 ? 20.226 -2.502 -11.634 1.00 79.31 74 ALA A C 1
ATOM 579 O O . ALA A 1 74 ? 20.944 -3.436 -11.279 1.00 79.31 74 ALA A O 1
ATOM 580 N N . GLY A 1 75 ? 20.100 -2.149 -12.917 1.00 72.88 75 GLY A N 1
ATOM 581 C CA . GLY A 1 75 ? 20.821 -2.796 -14.012 1.00 72.88 75 GLY A CA 1
ATOM 582 C C . GLY A 1 75 ? 22.337 -2.629 -13.909 1.00 72.88 75 GLY A C 1
ATOM 583 O O . GLY A 1 75 ? 23.060 -3.603 -14.078 1.00 72.88 75 GLY A O 1
ATOM 584 N N . VAL A 1 76 ? 22.826 -1.434 -13.562 1.00 75.94 76 VAL A N 1
ATOM 585 C CA . VAL A 1 76 ? 24.265 -1.174 -13.368 1.00 75.94 76 VAL A CA 1
ATOM 586 C C . VAL A 1 76 ? 24.814 -1.942 -12.166 1.00 75.94 76 VAL A C 1
ATOM 588 O O . VAL A 1 76 ? 25.881 -2.542 -12.269 1.00 75.94 76 VAL A O 1
ATOM 591 N N . LEU A 1 77 ? 24.078 -1.981 -11.052 1.00 75.44 77 LEU A N 1
ATOM 592 C CA . LEU A 1 77 ? 24.478 -2.755 -9.872 1.00 75.44 77 LEU A CA 1
ATOM 593 C C . LEU A 1 77 ? 24.543 -4.258 -10.168 1.00 75.44 77 LEU A C 1
ATOM 595 O O . LEU A 1 77 ? 25.482 -4.932 -9.748 1.00 75.44 77 LEU A O 1
ATOM 599 N N . MET A 1 78 ? 23.574 -4.786 -10.919 1.00 71.31 78 MET A N 1
ATOM 600 C CA . MET A 1 78 ? 23.604 -6.182 -11.355 1.00 71.31 78 MET A CA 1
ATOM 601 C C . MET A 1 78 ? 24.742 -6.440 -12.345 1.00 71.31 78 MET A C 1
ATOM 603 O O . MET A 1 78 ? 25.440 -7.434 -12.192 1.00 71.31 78 MET A O 1
ATOM 607 N N . TYR A 1 79 ? 24.981 -5.529 -13.294 1.00 67.81 79 TYR A N 1
ATOM 608 C CA . TYR A 1 79 ? 26.060 -5.637 -14.277 1.00 67.81 79 TYR A CA 1
ATOM 609 C C . TYR A 1 79 ? 27.440 -5.691 -13.611 1.00 67.81 79 TYR A C 1
ATOM 611 O O . TYR A 1 79 ? 28.227 -6.582 -13.924 1.00 67.81 79 TYR A O 1
ATOM 619 N N . GLN A 1 80 ? 27.702 -4.806 -12.641 1.00 65.75 80 GLN A N 1
ATOM 620 C CA . GLN A 1 80 ? 28.939 -4.816 -11.850 1.00 65.75 80 GLN A CA 1
ATOM 621 C C . GLN A 1 80 ? 29.110 -6.130 -11.079 1.00 65.75 80 GLN A C 1
ATOM 623 O O . GLN A 1 80 ? 30.189 -6.711 -11.099 1.00 65.75 80 GLN A O 1
ATOM 628 N N . LYS A 1 81 ? 28.030 -6.653 -10.486 1.00 60.44 81 LYS A N 1
ATOM 629 C CA . LYS A 1 81 ? 28.055 -7.932 -9.763 1.00 60.44 81 LYS A CA 1
ATOM 630 C C . LYS A 1 81 ? 28.359 -9.137 -10.664 1.00 60.44 81 LYS A C 1
ATOM 632 O O . LYS A 1 81 ? 28.967 -10.092 -10.200 1.00 60.44 81 LYS A O 1
ATOM 637 N N . THR A 1 82 ? 27.944 -9.117 -11.930 1.00 58.19 82 THR A N 1
ATOM 638 C CA . THR A 1 82 ? 28.302 -10.162 -12.913 1.00 58.19 82 THR A CA 1
ATOM 639 C C . THR A 1 82 ? 29.709 -10.015 -13.491 1.00 58.19 82 THR A C 1
ATOM 641 O O . THR A 1 82 ? 30.257 -11.009 -13.957 1.00 58.19 82 THR A O 1
ATOM 644 N N . HIS A 1 83 ? 30.287 -8.809 -13.485 1.00 56.75 83 HIS A N 1
ATOM 645 C CA . HIS A 1 83 ? 31.646 -8.572 -13.985 1.00 56.75 83 HIS A CA 1
ATOM 646 C C . HIS A 1 83 ? 32.742 -8.885 -12.962 1.00 56.75 83 HIS A C 1
ATOM 648 O O . HIS A 1 83 ? 33.888 -9.098 -13.356 1.00 56.75 83 HIS A O 1
ATOM 654 N N . ASP A 1 84 ? 32.401 -8.958 -11.674 1.00 56.09 84 ASP A N 1
ATOM 655 C CA . ASP A 1 84 ? 33.258 -9.580 -10.668 1.00 56.09 84 ASP A CA 1
ATOM 656 C C . ASP A 1 84 ? 33.340 -11.081 -10.967 1.00 56.09 84 ASP A C 1
ATOM 658 O O . ASP A 1 84 ? 32.452 -11.816 -10.558 1.00 56.09 84 ASP A O 1
ATOM 662 N N . SER A 1 85 ? 34.373 -11.481 -11.729 1.00 55.25 85 SER A N 1
ATOM 663 C CA . SER A 1 85 ? 35.131 -12.760 -11.839 1.00 55.25 85 SER A CA 1
ATOM 664 C C . SER A 1 85 ? 34.453 -14.139 -11.666 1.00 55.25 85 SER A C 1
ATOM 666 O O . SER A 1 85 ? 34.939 -15.130 -12.206 1.00 55.25 85 SER A O 1
ATOM 668 N N . ILE A 1 86 ? 33.331 -14.237 -10.966 1.00 57.12 86 ILE A N 1
ATOM 669 C CA . ILE A 1 86 ? 32.531 -15.429 -10.686 1.00 57.12 86 ILE A CA 1
ATOM 670 C C . ILE A 1 86 ? 31.960 -16.026 -11.979 1.00 57.12 86 ILE A C 1
ATOM 672 O O . ILE A 1 86 ? 31.890 -17.244 -12.111 1.00 57.12 86 ILE A O 1
ATOM 676 N N . GLY A 1 87 ? 31.586 -15.192 -12.956 1.00 57.62 87 GLY A N 1
ATOM 677 C CA . GLY A 1 87 ? 31.067 -15.660 -14.245 1.00 57.62 87 GLY A CA 1
ATOM 678 C C . GLY A 1 87 ? 32.127 -16.369 -15.091 1.00 57.62 87 GLY A C 1
ATOM 679 O O . GLY A 1 87 ? 31.912 -17.498 -15.524 1.00 57.62 87 GLY A O 1
ATOM 680 N N . GLU A 1 88 ? 33.284 -15.738 -15.304 1.00 58.06 88 GLU A N 1
ATOM 681 C CA . GLU A 1 88 ? 34.364 -16.310 -16.122 1.00 58.06 88 GLU A CA 1
ATOM 682 C C . GLU A 1 88 ? 34.983 -17.556 -15.479 1.00 58.06 88 GLU A C 1
ATOM 684 O O . GLU A 1 88 ? 35.226 -18.536 -16.182 1.00 58.06 88 GLU A O 1
ATOM 689 N N . LEU A 1 89 ? 35.153 -17.577 -14.151 1.00 60.06 89 LEU A N 1
ATOM 690 C CA . LEU A 1 89 ? 35.637 -18.762 -13.437 1.00 60.06 89 LEU A CA 1
ATOM 691 C C . LEU A 1 89 ? 34.654 -19.939 -13.542 1.00 60.06 89 LEU A C 1
ATOM 693 O O . LEU A 1 89 ? 35.086 -21.058 -13.807 1.00 60.06 89 LEU A O 1
ATOM 697 N N . ALA A 1 90 ? 33.342 -19.695 -13.443 1.00 62.00 90 ALA A N 1
ATOM 698 C CA . ALA A 1 90 ? 32.328 -20.742 -13.595 1.00 62.00 90 ALA A CA 1
ATOM 699 C C . ALA A 1 90 ? 32.247 -21.299 -15.034 1.00 62.00 90 ALA A C 1
ATOM 701 O O . ALA A 1 90 ? 32.037 -22.498 -15.239 1.00 62.00 90 ALA A O 1
ATOM 702 N N . TYR A 1 91 ? 32.443 -20.457 -16.056 1.00 60.53 91 TYR A N 1
ATOM 703 C CA . TYR A 1 91 ? 32.544 -20.930 -17.444 1.00 60.53 91 TYR A CA 1
ATOM 704 C C . TYR A 1 91 ? 33.827 -21.738 -17.682 1.00 60.53 91 TYR A C 1
ATOM 706 O O . TYR A 1 91 ? 33.788 -22.770 -18.352 1.00 60.53 91 TYR A O 1
ATOM 714 N N . LEU A 1 92 ? 34.957 -21.321 -17.107 1.00 62.81 92 LEU A N 1
ATOM 715 C CA . LEU A 1 92 ? 36.211 -22.068 -17.211 1.00 62.81 92 LEU A CA 1
ATOM 716 C C . LEU A 1 92 ? 36.143 -23.418 -16.483 1.00 62.81 92 LEU A C 1
ATOM 718 O O . LEU A 1 92 ? 36.620 -24.412 -17.027 1.00 62.81 92 LEU A O 1
ATOM 722 N N . GLU A 1 93 ? 35.494 -23.486 -15.320 1.00 61.81 93 GLU A N 1
ATOM 723 C CA . GLU A 1 93 ? 35.290 -24.727 -14.561 1.00 61.81 93 GLU A CA 1
ATOM 724 C C . GLU A 1 93 ? 34.403 -25.743 -15.303 1.00 61.81 93 GLU A C 1
ATOM 726 O O . GLU A 1 93 ? 34.600 -26.957 -15.203 1.00 61.81 93 GLU A O 1
ATOM 731 N N . THR A 1 94 ? 33.416 -25.262 -16.063 1.00 64.50 94 THR A N 1
ATOM 732 C CA . THR A 1 94 ? 32.472 -26.132 -16.783 1.00 64.50 94 THR A CA 1
ATOM 733 C C . THR A 1 94 ? 32.991 -26.603 -18.139 1.00 64.50 94 THR A C 1
ATOM 735 O O . THR A 1 94 ? 32.618 -27.692 -18.578 1.00 64.50 94 THR A O 1
ATOM 738 N N . VAL A 1 95 ? 33.854 -25.825 -18.799 1.00 66.44 95 VAL A N 1
ATOM 739 C CA . VAL A 1 95 ? 34.352 -26.127 -20.152 1.00 66.44 95 VAL A CA 1
ATOM 740 C C . VAL A 1 95 ? 35.744 -26.758 -20.140 1.00 66.44 95 VAL A C 1
ATOM 742 O O . VAL A 1 95 ? 36.026 -27.604 -20.989 1.00 66.44 95 VAL A O 1
ATOM 745 N N . ASN A 1 96 ? 36.625 -26.376 -19.209 1.00 61.06 96 ASN A N 1
ATOM 746 C CA . ASN A 1 96 ? 38.010 -26.836 -19.212 1.00 61.06 96 ASN A CA 1
ATOM 747 C C . ASN A 1 96 ? 38.248 -27.949 -18.171 1.00 61.06 96 ASN A C 1
ATOM 749 O O . ASN A 1 96 ? 38.396 -27.656 -16.982 1.00 61.06 96 ASN A O 1
ATOM 753 N N . PRO A 1 97 ? 38.368 -29.226 -18.587 1.00 62.59 97 PRO A N 1
ATOM 754 C CA . PRO A 1 97 ? 38.617 -30.329 -17.658 1.00 62.59 97 PRO A CA 1
ATOM 755 C C . PRO A 1 97 ? 39.983 -30.239 -16.954 1.00 62.59 97 PRO A C 1
ATOM 757 O O . PRO A 1 97 ? 40.157 -30.871 -15.918 1.00 62.59 97 PRO A O 1
ATOM 760 N N . LEU A 1 98 ? 40.929 -29.440 -17.468 1.00 60.28 98 LEU A N 1
ATOM 761 C CA . LEU A 1 98 ? 42.258 -29.238 -16.868 1.00 60.28 98 LEU A CA 1
ATOM 762 C C . LEU A 1 98 ? 42.234 -28.330 -15.626 1.00 60.28 98 LEU A C 1
ATOM 764 O O . LEU A 1 98 ? 43.174 -28.340 -14.839 1.00 60.28 98 LEU A O 1
ATOM 768 N N . VAL A 1 99 ? 41.179 -27.526 -15.449 1.00 60.50 99 VAL A N 1
ATOM 769 C CA . VAL A 1 99 ? 41.023 -26.673 -14.257 1.00 60.50 99 VAL A CA 1
ATOM 770 C C . VAL A 1 99 ? 40.538 -27.505 -13.067 1.00 60.50 99 VAL A C 1
ATOM 772 O O . VAL A 1 99 ? 41.008 -27.304 -11.952 1.00 60.50 99 VAL A O 1
ATOM 775 N N . ARG A 1 100 ? 39.677 -28.507 -13.306 1.00 57.75 100 ARG A N 1
ATOM 776 C CA . ARG A 1 100 ? 39.189 -29.425 -12.261 1.00 57.75 100 ARG A CA 1
A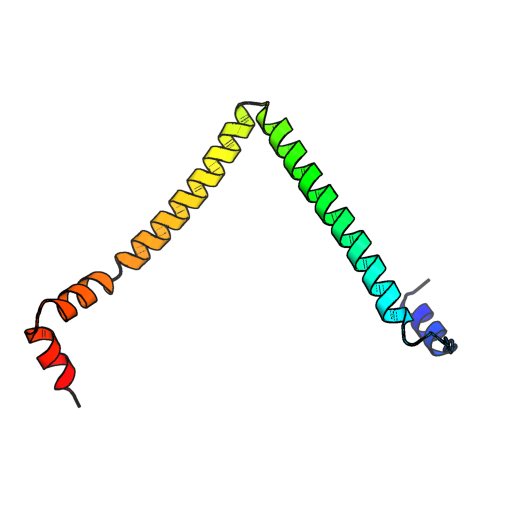TOM 777 C C . ARG A 1 100 ? 40.305 -30.225 -11.597 1.00 57.75 100 ARG A C 1
ATOM 779 O O . ARG A 1 100 ? 40.279 -30.400 -10.387 1.00 57.75 100 ARG A O 1
ATOM 786 N N . THR A 1 101 ? 41.298 -30.666 -12.366 1.00 57.34 101 THR A N 1
ATOM 787 C CA . THR A 1 101 ? 42.396 -31.489 -11.837 1.00 57.34 101 THR A CA 1
ATOM 788 C C . THR A 1 101 ? 43.308 -30.724 -10.880 1.00 57.34 101 THR A C 1
ATOM 790 O O . THR A 1 101 ? 43.882 -31.335 -9.992 1.00 57.34 101 THR A O 1
ATOM 793 N N . HIS A 1 102 ? 43.410 -29.395 -11.008 1.00 54.16 102 HIS A N 1
ATOM 794 C CA . HIS A 1 102 ? 44.211 -28.576 -10.091 1.00 54.16 102 HIS A CA 1
ATOM 795 C C . HIS A 1 102 ? 43.475 -28.182 -8.803 1.00 54.16 102 HIS A C 1
ATOM 797 O O . HIS A 1 102 ? 44.132 -27.896 -7.809 1.00 54.16 102 HIS A O 1
ATOM 803 N N . SER A 1 103 ? 42.137 -28.176 -8.788 1.00 55.84 103 SER A N 1
ATOM 804 C CA . SER A 1 103 ? 41.358 -27.873 -7.574 1.00 55.84 103 SER A CA 1
ATOM 805 C C . SER A 1 103 ? 41.173 -29.075 -6.644 1.00 55.84 103 SER A C 1
ATOM 807 O O . SER A 1 103 ? 40.830 -28.887 -5.481 1.00 55.84 103 SER A O 1
ATOM 809 N N . GLU A 1 1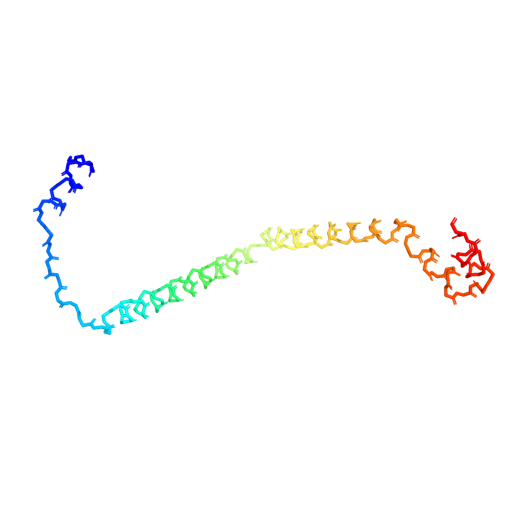04 ? 41.401 -30.296 -7.130 1.00 58.44 104 GLU A N 1
ATOM 810 C CA . GLU A 1 104 ? 41.303 -31.529 -6.334 1.00 58.44 104 GLU A CA 1
ATOM 811 C C . GLU A 1 104 ? 42.652 -31.975 -5.727 1.00 58.44 104 GLU A C 1
ATOM 813 O O . GLU A 1 104 ? 42.680 -32.934 -4.958 1.00 58.44 104 GLU A O 1
ATOM 818 N N . GLU A 1 105 ? 43.761 -31.288 -6.033 1.00 56.00 105 GLU A N 1
ATOM 819 C CA . GLU A 1 105 ? 45.125 -31.711 -5.659 1.00 56.00 105 GLU A CA 1
ATOM 820 C C . GLU A 1 105 ? 45.816 -30.895 -4.545 1.00 56.00 105 GLU A C 1
ATOM 822 O O . GLU A 1 105 ? 46.965 -31.194 -4.221 1.00 56.00 105 GLU A O 1
ATOM 827 N N . GLU A 1 106 ? 45.158 -29.930 -3.891 1.00 41.53 106 GLU A N 1
ATOM 828 C CA . GLU A 1 106 ? 45.738 -29.250 -2.713 1.00 41.53 106 GLU A CA 1
ATOM 829 C C . GLU A 1 106 ? 45.138 -29.770 -1.383 1.00 41.53 106 GLU A C 1
ATOM 831 O O . GLU A 1 106 ? 43.950 -29.546 -1.129 1.00 41.53 106 GLU A O 1
ATOM 836 N N . PRO A 1 107 ? 45.917 -30.480 -0.534 1.00 52.19 107 PRO A N 1
ATOM 837 C CA . PRO A 1 107 ? 45.625 -30.673 0.891 1.00 52.19 107 PRO A CA 1
ATOM 838 C C . PRO A 1 107 ? 45.991 -29.457 1.758 1.00 52.19 107 PRO A C 1
ATOM 840 O O . PRO A 1 107 ? 46.982 -28.761 1.438 1.00 52.19 107 PRO A O 1
#

pLDDT: mean 71.56, std 11.05, range [41.53, 89.31]

Sequence (107 aa):
MNDEELHILLCKHPVKTFLPSTYHREVWSRIESCEQRRAKSQVAYLARRLLLSLSNPAAAFVIIASFGAVGAGAGVLMYQKTHDSIGELAYLETVNPLVRTHSEEEP

Secondary structure (DSSP, 8-state):
--HHHHHHHHHHS-------TTHHHHHHHHHHHHHHHHHHHHHHHHHHHHHHHHTSHHHHHHHHHHHHHHHHHHHHHHHHHHHSSHHHHHHHHHH-HHHHHHHSS--

Radius of gyration: 30.75 Å; chains: 1; bounding box: 62×49×63 Å

Foldseek 3Di:
DDVVVVVVVCVVDPPPDPDPPCNVVVVVVVVVVVVVVVVVVVVVVVVVVLVVLVVDVVSVCVVVVVVVVVVVVVVVVVVVVCPPPPVVVVVCVVPPPVVVVVVVPDD